Protein AF-A0A9W7F5B6-F1 (afdb_monomer)

Solvent-accessible surface area (backbone atoms only — not comparable to full-atom values): 8326 Å² total; per-residue (Å²): 135,83,78,79,78,78,62,81,77,33,69,82,48,22,66,61,49,25,50,48,43,48,72,79,33,42,71,47,43,35,31,37,41,36,54,63,53,64,36,82,82,60,83,48,38,40,50,76,41,49,56,81,59,24,41,31,28,43,37,63,97,46,93,66,70,41,63,31,63,51,97,63,89,57,95,49,73,82,43,49,61,60,50,52,52,52,50,37,55,52,26,58,58,69,49,52,69,59,56,47,62,75,68,56,76,56,56,76,66,51,54,53,50,52,53,50,51,52,52,52,54,53,52,50,52,70,67,50,58,65,63,63,58,61,63,63,69,68,78,78,78,129

pLDDT: mean 73.92, std 21.03, range [37.44, 95.62]

Radius of gyration: 26.65 Å; Cα contacts (8 Å, |Δi|>4): 145; chains: 1; bounding box: 59×81×36 Å

Nearest PDB structures (foldseek):
  8gbk-assembly1_G  TM=8.207E-01  e=2.672E-06  Synechocystis sp. PCC 6803 substr. Kazusa
  8gdw-assembly1_BBB  TM=8.367E-01  e=3.999E-06  Synechocystis sp. PCC 6803
  8fm6-assembly1_B  TM=8.829E-01  e=1.025E-05  Synechocystis sp. PCC 6803
  8fm6-assembly1_A  TM=8.512E-01  e=1.025E-05  Synechocystis sp. PCC 6803
  8gf4-assembly2_D  TM=8.519E-01  e=1.172E-05  Synechocystis sp. PCC 6803

Organism: NCBI:txid1606541

Secondary structure (DSSP, 8-state):
--PPPPPTTTHHHHHHHHHHHHHH-HHHHHHHHHHTS--TT-S-EEEEEE-SSEEEEEETT-SS-EEEE-SS--SSHHHHHHHHHHHHHHHHHHTTTHHHHHTTTTHHHHHHHHHHHHHHHHHHHHHHHHHHHHHHTTSS--

Foldseek 3Di:
DDDDDADPQFPVCFVVVQVCCVVVPFVLQQLLCVAQVVDVPFPGKGFPGAGQQATFIDTPPDPHTDGSGFPDGDPHDVCNVVRSVVSSVVSVVVVPDPVCVVVVVPPPVVVVVVVVVVVVVVVCCVVVVPVVVVVVVVPPDD

Mean predicted aligned error: 14.66 Å

InterPro domains:
  IPR019595 Domain of unknown function DUF2470 [PF10615] (14-87)
  IPR037119 Haem oxygenase HugZ-like superfamily [G3DSA:3.20.180.10] (8-91)

Structure (mmCIF, N/CA/C/O backbone):
data_AF-A0A9W7F5B6-F1
#
_entry.id   AF-A0A9W7F5B6-F1
#
loop_
_atom_site.group_PDB
_atom_site.id
_atom_site.type_symbol
_atom_site.label_atom_id
_atom_site.label_alt_id
_atom_site.label_comp_id
_atom_site.label_asym_id
_atom_site.label_entity_id
_atom_site.label_seq_id
_atom_site.pdbx_PDB_ins_code
_atom_site.Cartn_x
_atom_site.Cartn_y
_atom_site.Cartn_z
_atom_site.occupancy
_atom_site.B_iso_or_equiv
_atom_site.auth_seq_id
_atom_site.auth_comp_id
_atom_site.auth_asym_id
_atom_site.auth_atom_id
_atom_site.pdbx_PDB_model_num
ATOM 1 N N . MET A 1 1 ? 11.343 16.853 19.074 1.00 37.47 1 MET A N 1
ATOM 2 C CA . MET A 1 1 ? 11.199 15.681 18.188 1.00 37.47 1 MET A CA 1
ATOM 3 C C . MET A 1 1 ? 11.515 16.162 16.784 1.00 37.47 1 MET A C 1
ATOM 5 O O . MET A 1 1 ? 10.690 16.840 16.192 1.00 37.47 1 MET A O 1
ATOM 9 N N . SER A 1 2 ? 12.755 15.966 16.334 1.00 37.44 2 SER A N 1
ATOM 10 C CA . SER A 1 2 ? 13.210 16.434 15.021 1.00 37.44 2 SER A CA 1
ATOM 11 C C . SER A 1 2 ? 12.869 15.379 13.980 1.00 37.44 2 SER A C 1
ATOM 13 O O . SER A 1 2 ? 13.429 14.286 14.018 1.00 37.44 2 SER A O 1
ATOM 15 N N . SER A 1 3 ? 11.937 15.693 13.084 1.00 47.19 3 SER A N 1
ATOM 16 C CA . SER A 1 3 ? 11.701 14.905 11.875 1.00 47.19 3 SER A CA 1
ATOM 17 C C . SER A 1 3 ? 13.002 14.839 11.060 1.00 47.19 3 SER A C 1
ATOM 19 O O . SER A 1 3 ? 13.676 15.869 10.941 1.00 47.19 3 SER A O 1
ATOM 21 N N . PRO A 1 4 ? 13.398 13.669 10.528 1.00 51.50 4 PRO A N 1
ATOM 22 C CA . PRO A 1 4 ? 14.588 13.573 9.692 1.00 51.50 4 PRO A CA 1
ATOM 23 C C . PRO A 1 4 ? 14.420 14.443 8.431 1.00 51.50 4 PRO A C 1
ATOM 25 O O . PRO A 1 4 ? 13.304 14.560 7.917 1.00 51.50 4 PRO A O 1
ATOM 28 N N . PRO A 1 5 ? 15.495 15.093 7.944 1.00 48.53 5 PRO A N 1
ATOM 29 C CA . PRO A 1 5 ? 15.430 15.898 6.730 1.00 48.53 5 PRO A CA 1
ATOM 30 C C . PRO A 1 5 ? 15.051 15.008 5.536 1.00 48.53 5 PRO A C 1
ATOM 32 O O . PRO A 1 5 ? 15.549 13.884 5.444 1.00 48.53 5 PRO A O 1
ATOM 35 N N . PRO A 1 6 ? 14.194 15.482 4.611 1.00 50.16 6 PRO A N 1
ATOM 36 C CA . PRO A 1 6 ? 13.838 14.712 3.430 1.00 50.16 6 PRO A CA 1
ATOM 37 C C . PRO A 1 6 ? 15.100 14.480 2.600 1.00 50.16 6 PRO A C 1
ATOM 39 O O . PRO A 1 6 ? 15.766 15.435 2.188 1.00 50.16 6 PRO A O 1
ATOM 42 N N . SER A 1 7 ? 15.443 13.218 2.356 1.00 52.41 7 SER A N 1
ATOM 43 C CA . SER A 1 7 ? 16.509 12.895 1.423 1.00 52.41 7 SER A CA 1
ATOM 44 C C . SER A 1 7 ? 16.122 13.415 0.033 1.00 52.41 7 SER A C 1
ATOM 46 O O . SER A 1 7 ? 15.014 13.219 -0.476 1.00 52.41 7 SER A O 1
ATOM 48 N N . SER A 1 8 ? 17.018 14.206 -0.552 1.00 55.56 8 SER A N 1
ATOM 49 C CA . SER A 1 8 ? 16.728 15.152 -1.638 1.00 55.56 8 SER A CA 1
ATOM 50 C C . SER A 1 8 ? 16.263 14.515 -2.954 1.00 55.56 8 SER A C 1
ATOM 52 O O . SER A 1 8 ? 15.775 15.223 -3.834 1.00 55.56 8 SER A O 1
ATOM 54 N N . SER A 1 9 ? 16.376 13.194 -3.104 1.00 60.38 9 SER A N 1
ATOM 55 C CA . SER A 1 9 ? 15.943 12.470 -4.300 1.00 60.38 9 SER A CA 1
ATOM 56 C C . SER A 1 9 ? 14.435 12.183 -4.311 1.00 60.38 9 SER A C 1
ATOM 58 O O . SER A 1 9 ? 13.815 12.246 -5.376 1.00 60.38 9 SER A O 1
ATOM 60 N N . PHE A 1 10 ? 13.819 11.935 -3.150 1.00 69.19 10 PHE A N 1
ATOM 61 C CA . PHE A 1 10 ? 12.410 11.536 -3.052 1.00 69.19 10 PHE A CA 1
ATOM 62 C C . PHE A 1 10 ? 11.445 12.712 -3.159 1.00 69.19 10 PHE A C 1
ATOM 64 O O . PHE A 1 10 ? 10.405 12.576 -3.800 1.00 69.19 10 PHE A O 1
ATOM 71 N N . SER A 1 11 ? 11.797 13.881 -2.621 1.00 70.00 11 SER A N 1
ATOM 72 C CA . SER A 1 11 ? 10.888 15.037 -2.533 1.00 70.00 11 SER A CA 1
ATOM 73 C C . SER A 1 11 ? 10.295 15.461 -3.885 1.00 70.00 11 SER A C 1
ATOM 75 O O . SER A 1 11 ? 9.106 15.759 -3.977 1.00 70.00 11 SER A O 1
ATOM 77 N N . SER A 1 12 ? 11.092 15.417 -4.957 1.00 78.06 12 SER A N 1
ATOM 78 C CA . SER A 1 12 ? 10.663 15.807 -6.310 1.00 78.06 12 SER A CA 1
ATOM 79 C C . SER A 1 12 ? 9.647 14.848 -6.944 1.00 78.06 12 SER A C 1
ATOM 81 O O . SER A 1 12 ? 8.824 15.259 -7.761 1.00 78.06 12 SER A O 1
ATOM 83 N N . SER A 1 13 ? 9.700 13.564 -6.580 1.00 85.44 13 SER A N 1
ATOM 84 C CA . SER A 1 13 ? 8.873 12.503 -7.169 1.00 85.44 13 SER A CA 1
ATOM 85 C C . SER A 1 13 ? 7.779 12.002 -6.226 1.00 85.44 13 SER A C 1
ATOM 87 O O . SER A 1 13 ? 6.808 11.409 -6.699 1.00 85.44 13 SER A O 1
ATOM 89 N N . SER A 1 14 ? 7.901 12.275 -4.922 1.00 86.81 14 SER A N 1
ATOM 90 C CA . SER A 1 14 ? 6.987 11.831 -3.866 1.00 86.81 14 SER A CA 1
ATOM 91 C C . SER A 1 14 ? 5.550 12.240 -4.179 1.00 86.81 14 SER A C 1
ATOM 93 O O . SER A 1 14 ? 4.690 11.376 -4.307 1.00 86.81 14 SER A O 1
ATOM 95 N N . ALA A 1 15 ? 5.298 13.520 -4.478 1.00 88.81 15 ALA A N 1
ATOM 96 C CA . ALA A 1 15 ? 3.948 14.006 -4.777 1.00 88.81 15 ALA A CA 1
ATOM 97 C C . ALA A 1 15 ? 3.271 13.248 -5.938 1.00 88.81 15 ALA A C 1
ATOM 99 O O . ALA A 1 15 ? 2.086 12.918 -5.870 1.00 88.81 15 ALA A O 1
ATOM 100 N N . ARG A 1 16 ? 4.028 12.924 -6.996 1.00 90.94 16 ARG A N 1
ATOM 101 C CA . ARG A 1 16 ? 3.518 12.152 -8.139 1.00 90.94 16 ARG A CA 1
ATOM 102 C C . ARG A 1 16 ? 3.251 10.696 -7.759 1.00 90.94 16 ARG A C 1
ATOM 104 O O . ARG A 1 16 ? 2.246 10.141 -8.197 1.00 90.94 16 ARG A O 1
ATOM 111 N N . ILE A 1 17 ? 4.135 10.089 -6.969 1.00 91.62 17 ILE A N 1
ATOM 112 C CA . ILE A 1 17 ? 3.987 8.707 -6.500 1.00 91.62 17 ILE A CA 1
ATOM 113 C C . ILE A 1 17 ? 2.784 8.592 -5.562 1.00 91.62 17 ILE A C 1
ATOM 115 O O . ILE A 1 17 ? 1.937 7.735 -5.795 1.00 91.62 17 ILE A O 1
ATOM 119 N N . CYS A 1 18 ? 2.664 9.469 -4.563 1.00 93.31 18 CYS A N 1
ATOM 120 C CA . CYS A 1 18 ? 1.534 9.499 -3.635 1.00 93.31 18 CYS A CA 1
ATOM 121 C C . CYS A 1 18 ? 0.211 9.628 -4.390 1.00 93.31 18 CYS A C 1
ATOM 123 O O . CYS A 1 18 ? -0.705 8.840 -4.167 1.00 93.31 18 CYS A O 1
ATOM 125 N N . LYS A 1 19 ? 0.129 10.569 -5.340 1.00 92.94 19 LYS A N 1
ATOM 126 C CA . LYS A 1 19 ? -1.066 10.752 -6.169 1.00 92.94 19 LYS A CA 1
ATOM 127 C C . LYS A 1 19 ? -1.427 9.476 -6.936 1.00 92.94 19 LYS A C 1
ATOM 129 O O . LYS A 1 19 ? -2.553 9.009 -6.828 1.00 92.94 19 LYS A O 1
ATOM 134 N N . HIS A 1 20 ? -0.465 8.883 -7.644 1.00 92.19 20 HIS A N 1
ATOM 135 C CA . HIS A 1 20 ? -0.681 7.649 -8.402 1.00 92.19 20 HIS A CA 1
ATOM 136 C C . HIS A 1 20 ? -1.122 6.481 -7.507 1.00 92.19 20 HIS A C 1
ATOM 138 O O . HIS A 1 20 ? -2.075 5.780 -7.831 1.00 92.19 20 HIS A O 1
ATOM 144 N N . MET A 1 21 ? -0.478 6.300 -6.351 1.00 93.38 21 MET A N 1
ATOM 145 C CA . MET A 1 21 ? -0.842 5.253 -5.392 1.00 93.38 21 MET A CA 1
ATOM 146 C C . MET A 1 21 ? -2.264 5.431 -4.854 1.00 93.38 21 MET A C 1
ATOM 148 O O . MET A 1 21 ? -2.997 4.451 -4.736 1.00 93.38 21 MET A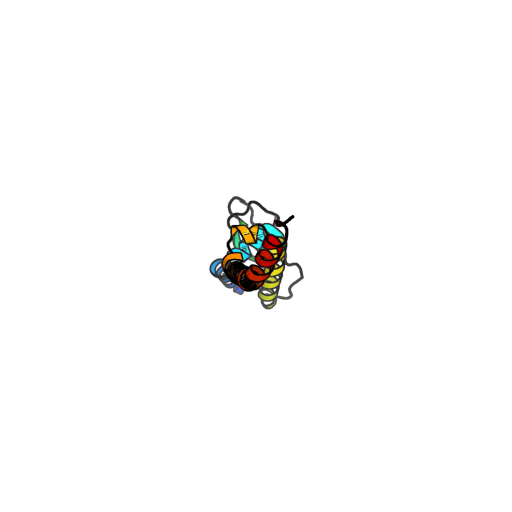 O 1
ATOM 152 N N . ASN A 1 22 ? -2.662 6.667 -4.552 1.00 94.00 22 ASN A N 1
ATOM 153 C CA . ASN A 1 22 ? -3.987 6.967 -4.016 1.00 94.00 22 ASN A CA 1
ATOM 154 C C . ASN A 1 22 ? -5.097 6.847 -5.072 1.00 94.00 22 ASN A C 1
ATOM 156 O O . ASN A 1 22 ? -6.197 6.415 -4.736 1.00 94.00 22 ASN A O 1
ATOM 160 N N . GLU A 1 23 ? -4.824 7.212 -6.328 1.00 92.56 23 GLU A N 1
ATOM 161 C CA . GLU A 1 23 ? -5.808 7.174 -7.420 1.00 92.56 23 GLU A CA 1
ATOM 162 C C . GLU A 1 23 ? -5.978 5.763 -8.000 1.00 92.56 23 GLU A C 1
ATOM 164 O O . GLU A 1 23 ? -7.103 5.276 -8.123 1.00 92.56 23 GLU A O 1
ATOM 169 N N . ASP A 1 24 ? -4.874 5.076 -8.304 1.00 92.31 24 ASP A N 1
ATOM 170 C CA . ASP A 1 24 ? -4.909 3.807 -9.041 1.00 92.31 24 ASP A CA 1
ATOM 171 C C . ASP A 1 24 ? -4.878 2.579 -8.121 1.00 92.31 24 ASP A C 1
ATOM 173 O O . ASP A 1 24 ? -5.300 1.482 -8.507 1.00 92.31 24 ASP A O 1
ATOM 177 N N . HIS A 1 25 ? -4.383 2.736 -6.888 1.00 93.19 25 HIS A N 1
ATOM 178 C CA . HIS A 1 25 ? -4.132 1.625 -5.968 1.00 93.19 25 HIS A CA 1
ATOM 179 C C . HIS A 1 25 ? -4.668 1.815 -4.532 1.00 93.19 25 HIS A C 1
ATOM 181 O O . HIS A 1 25 ? -4.029 1.329 -3.591 1.00 93.19 25 HIS A O 1
ATOM 187 N N . PRO A 1 26 ? -5.865 2.397 -4.303 1.00 91.56 26 PRO A N 1
ATOM 188 C CA . PRO A 1 26 ? -6.377 2.642 -2.949 1.00 91.56 26 PRO A CA 1
ATOM 189 C C . PRO A 1 26 ? -6.535 1.357 -2.118 1.00 91.56 26 PRO A C 1
ATOM 191 O O . PRO A 1 26 ? -6.300 1.353 -0.910 1.00 91.56 26 PRO A O 1
ATOM 194 N N . SER A 1 27 ? -6.856 0.225 -2.755 1.00 88.44 27 SER A N 1
ATOM 195 C CA . SER A 1 27 ? -6.935 -1.077 -2.078 1.00 88.44 27 SER A CA 1
ATOM 196 C C . SER A 1 27 ? -5.583 -1.576 -1.566 1.00 88.44 27 SER A C 1
ATOM 198 O O . SER A 1 27 ? -5.531 -2.256 -0.544 1.00 88.44 27 SER A O 1
ATOM 200 N N . SER A 1 28 ? -4.496 -1.255 -2.271 1.00 92.25 28 SER A N 1
ATOM 201 C CA . SER A 1 28 ? -3.133 -1.604 -1.856 1.00 92.25 28 SER A CA 1
ATOM 202 C C . SER A 1 28 ? -2.685 -0.722 -0.696 1.00 92.25 28 SER A C 1
ATOM 204 O O . SER A 1 28 ? -2.095 -1.203 0.262 1.00 92.25 28 SER A O 1
ATOM 206 N N . VAL A 1 29 ? -3.029 0.565 -0.738 1.00 94.38 29 VAL A N 1
ATOM 207 C CA . VAL A 1 29 ? -2.746 1.490 0.366 1.00 94.38 29 VAL A CA 1
ATOM 208 C C . VAL A 1 29 ? -3.459 1.038 1.644 1.00 94.38 29 VAL A C 1
ATOM 210 O O . VAL A 1 29 ? -2.851 0.982 2.714 1.00 94.38 29 VAL A O 1
ATOM 213 N N . LEU A 1 30 ? -4.722 0.616 1.532 1.00 92.81 30 LEU A N 1
ATOM 214 C CA . LEU A 1 30 ? -5.453 0.030 2.653 1.00 92.81 30 LEU A CA 1
ATOM 215 C C . LEU A 1 30 ? -4.799 -1.265 3.155 1.00 92.81 30 LEU A C 1
ATOM 217 O O . LEU A 1 30 ? -4.655 -1.447 4.365 1.00 92.81 30 LEU A O 1
ATOM 221 N N . SER A 1 31 ? -4.357 -2.157 2.261 1.00 92.06 31 SER A N 1
ATOM 222 C CA . SER A 1 31 ? -3.682 -3.386 2.691 1.00 92.06 31 SER A CA 1
ATOM 223 C C . SER A 1 31 ? -2.372 -3.103 3.424 1.00 92.06 31 SER A C 1
ATOM 225 O O . SER A 1 31 ? -2.035 -3.833 4.359 1.00 92.06 31 SER A O 1
ATOM 227 N N . PHE A 1 32 ? -1.672 -2.017 3.085 1.00 94.44 32 PHE A N 1
ATOM 228 C CA . PHE A 1 32 ? -0.480 -1.590 3.817 1.00 94.44 32 PHE A CA 1
ATOM 229 C C . PHE A 1 32 ? -0.806 -1.159 5.246 1.00 94.44 32 PHE A C 1
ATOM 231 O O . PHE A 1 32 ? -0.135 -1.604 6.179 1.00 94.44 32 PHE A O 1
ATOM 238 N N . ALA A 1 33 ? -1.867 -0.373 5.434 1.00 93.44 33 ALA A N 1
ATOM 239 C CA . ALA A 1 33 ? -2.336 0.025 6.759 1.00 93.44 33 ALA A CA 1
ATOM 240 C C . ALA A 1 33 ? -2.725 -1.189 7.625 1.00 93.44 33 ALA A C 1
ATOM 242 O O . ALA A 1 33 ? -2.330 -1.289 8.791 1.00 93.44 33 ALA A O 1
ATOM 243 N N . LEU A 1 34 ? -3.444 -2.152 7.041 1.00 91.12 34 LEU A N 1
ATOM 244 C CA . LEU A 1 34 ? -3.879 -3.362 7.742 1.00 91.12 34 LEU A CA 1
ATOM 245 C C . LEU A 1 34 ? -2.692 -4.274 8.113 1.00 91.12 34 LEU A C 1
ATOM 247 O O . LEU A 1 34 ? -2.632 -4.790 9.229 1.00 91.12 34 LEU A O 1
ATOM 251 N N . HIS A 1 35 ? -1.749 -4.481 7.187 1.00 92.75 35 HIS A N 1
ATOM 252 C CA . HIS A 1 35 ? -0.657 -5.445 7.349 1.00 92.75 35 HIS A CA 1
ATOM 253 C C . HIS A 1 35 ? 0.597 -4.853 8.004 1.00 92.75 35 HIS A C 1
ATOM 255 O O . HIS A 1 35 ? 1.041 -5.343 9.046 1.00 92.75 35 HIS A O 1
ATOM 261 N N . TYR A 1 36 ? 1.169 -3.810 7.399 1.00 92.88 36 TYR A N 1
ATOM 262 C CA . TYR A 1 36 ? 2.448 -3.230 7.818 1.00 92.88 36 TYR A CA 1
ATOM 263 C C . TYR A 1 36 ? 2.285 -2.287 9.002 1.00 92.88 36 TYR A C 1
ATOM 265 O O . TYR A 1 36 ? 3.101 -2.324 9.919 1.00 92.88 36 TYR A O 1
ATOM 273 N N . CYS A 1 37 ? 1.209 -1.498 9.038 1.00 90.94 37 CYS A N 1
ATOM 274 C CA . CYS A 1 37 ? 0.925 -0.640 10.190 1.00 90.94 37 CYS A CA 1
ATOM 275 C C . CYS A 1 37 ? 0.162 -1.368 11.311 1.00 90.94 37 CYS A C 1
ATOM 277 O O . CYS A 1 37 ? -0.055 -0.776 12.364 1.00 90.94 37 CYS A O 1
ATOM 279 N N . LYS A 1 38 ? -0.205 -2.648 11.117 1.00 91.44 38 LYS A N 1
ATOM 280 C CA . LYS A 1 38 ? -0.881 -3.511 12.107 1.00 91.44 38 LYS A CA 1
ATOM 281 C C . LYS A 1 38 ? -2.183 -2.908 12.658 1.00 91.44 38 LYS A C 1
ATOM 283 O O . LYS A 1 38 ? -2.523 -3.137 13.817 1.00 91.44 38 LYS A O 1
ATOM 288 N N . ILE A 1 39 ? -2.924 -2.158 11.838 1.00 89.00 39 ILE A N 1
ATOM 289 C CA . ILE A 1 39 ? -4.200 -1.538 12.226 1.00 89.00 39 ILE A CA 1
ATOM 290 C C . ILE A 1 39 ? -5.334 -2.307 11.548 1.00 89.00 39 ILE A C 1
ATOM 292 O O . ILE A 1 39 ? -5.743 -1.938 10.452 1.00 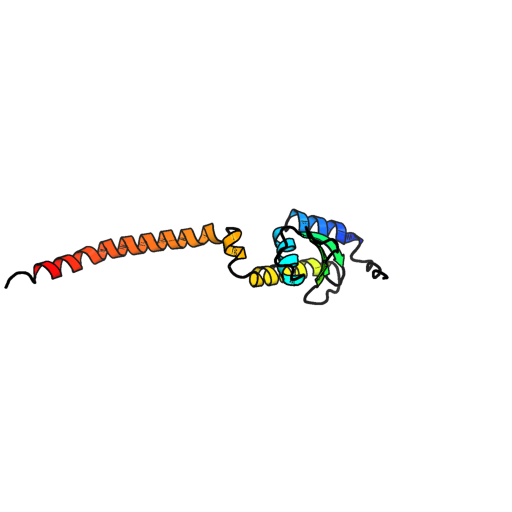89.00 39 ILE A O 1
ATOM 296 N N . PRO A 1 40 ? -5.868 -3.381 12.157 1.00 84.44 40 PRO A N 1
ATOM 297 C CA . PRO A 1 40 ? -6.890 -4.224 11.529 1.00 84.44 40 PRO A CA 1
ATOM 298 C C . PRO A 1 40 ? -8.249 -3.526 11.368 1.00 84.44 40 PRO A C 1
ATOM 300 O O . PRO A 1 40 ? -9.115 -4.024 10.654 1.00 84.44 40 PRO A O 1
ATOM 303 N N . THR A 1 41 ? -8.453 -2.394 12.044 1.00 84.50 41 THR A N 1
ATOM 304 C CA . THR A 1 41 ? -9.685 -1.597 12.004 1.00 84.50 41 THR A CA 1
ATOM 305 C C . THR A 1 41 ? -9.680 -0.532 10.910 1.00 84.50 41 THR A C 1
ATOM 307 O O . THR A 1 41 ? -10.671 0.179 10.778 1.00 84.50 41 THR A O 1
ATOM 310 N N . ALA A 1 42 ? -8.595 -0.402 10.136 1.00 87.75 42 ALA A N 1
ATOM 311 C CA . ALA A 1 42 ? -8.500 0.608 9.089 1.00 87.75 42 ALA A CA 1
ATOM 312 C C . ALA A 1 42 ? -9.574 0.381 8.011 1.00 87.75 42 ALA A C 1
ATOM 314 O O . ALA A 1 42 ? -9.715 -0.719 7.471 1.00 87.75 42 ALA A O 1
ATOM 315 N N . THR A 1 43 ? -10.323 1.436 7.696 1.00 87.88 43 THR A N 1
ATOM 316 C CA . THR A 1 43 ? -11.347 1.463 6.637 1.00 87.88 43 THR A CA 1
ATOM 317 C C . THR A 1 43 ? -10.851 2.177 5.390 1.00 87.88 43 THR A C 1
ATOM 319 O O . THR A 1 43 ? -11.104 1.712 4.281 1.00 87.88 43 THR A O 1
ATOM 322 N N . HIS A 1 44 ? -10.100 3.261 5.579 1.00 89.25 44 HIS A N 1
ATOM 323 C CA . HIS A 1 44 ? -9.475 4.045 4.523 1.00 89.25 44 HIS A CA 1
ATOM 324 C C . HIS A 1 44 ? -8.056 4.443 4.924 1.00 89.25 44 HIS A C 1
ATOM 326 O O . HIS A 1 44 ? -7.777 4.727 6.091 1.00 89.25 44 HIS A O 1
ATOM 332 N N . ALA A 1 45 ? -7.165 4.476 3.936 1.00 93.69 45 ALA A N 1
ATOM 333 C CA . ALA A 1 45 ? -5.797 4.939 4.092 1.00 93.69 45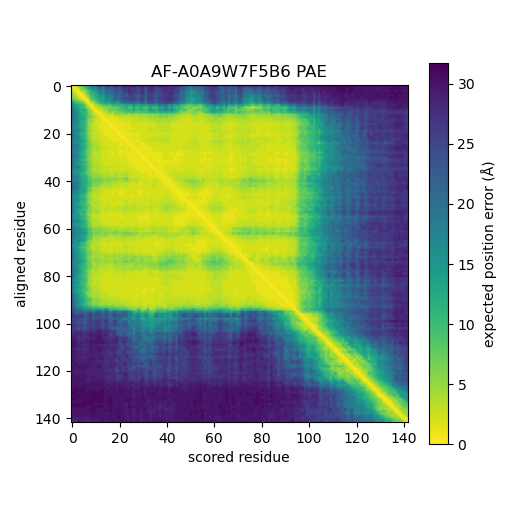 ALA A CA 1
ATOM 334 C C . ALA A 1 45 ? -5.355 5.689 2.832 1.00 93.69 45 ALA A C 1
ATOM 336 O O . ALA A 1 45 ? -5.736 5.316 1.720 1.00 93.69 45 ALA A O 1
ATOM 337 N N . THR A 1 46 ? -4.543 6.725 3.007 1.00 95.19 46 THR A N 1
ATOM 338 C CA . THR A 1 46 ? -3.954 7.523 1.929 1.00 95.19 46 THR A CA 1
ATOM 339 C C . THR A 1 46 ? -2.454 7.649 2.145 1.00 95.19 46 THR A C 1
ATOM 341 O O . THR A 1 46 ? -1.982 7.855 3.261 1.00 95.19 46 THR A O 1
ATOM 344 N N . VAL A 1 47 ? -1.677 7.520 1.076 1.00 95.38 47 VAL A N 1
ATOM 345 C CA . VAL A 1 47 ? -0.243 7.812 1.097 1.00 95.38 47 VAL A CA 1
ATOM 346 C C . VAL A 1 47 ? -0.078 9.326 1.065 1.00 95.38 47 VAL A C 1
ATOM 348 O O . VAL A 1 47 ? -0.543 9.975 0.125 1.00 95.38 47 VAL A O 1
ATOM 351 N N . ILE A 1 48 ? 0.572 9.886 2.081 1.00 94.44 48 ILE A N 1
ATOM 352 C CA . ILE A 1 48 ? 0.851 11.325 2.165 1.00 94.44 48 ILE A CA 1
ATOM 353 C C . ILE A 1 48 ? 2.286 11.654 1.759 1.00 94.44 48 ILE A C 1
ATOM 355 O O . ILE A 1 48 ? 2.522 12.720 1.197 1.00 94.44 48 ILE A O 1
ATOM 359 N N . ASP A 1 49 ? 3.225 10.735 1.988 1.00 92.62 49 ASP A N 1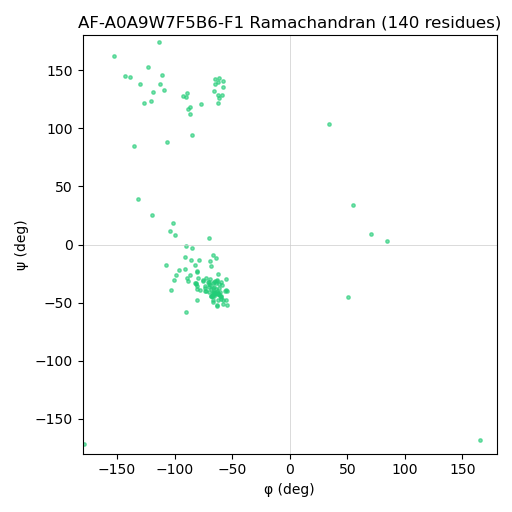
ATOM 360 C CA . ASP A 1 49 ? 4.627 10.914 1.621 1.00 92.62 49 ASP A CA 1
ATOM 361 C C . ASP A 1 49 ? 5.325 9.569 1.368 1.00 92.62 49 ASP A C 1
ATOM 363 O O . ASP A 1 49 ? 4.850 8.506 1.786 1.00 92.62 49 ASP A O 1
ATOM 367 N N . VAL A 1 50 ? 6.466 9.622 0.688 1.00 91.88 50 VAL A N 1
ATOM 368 C CA . VAL A 1 50 ? 7.346 8.482 0.422 1.00 91.88 50 VAL A CA 1
ATOM 369 C C . VAL A 1 50 ? 8.750 8.835 0.882 1.00 91.88 50 VAL A C 1
ATOM 371 O O . VAL A 1 50 ? 9.347 9.792 0.388 1.00 91.88 50 VAL A O 1
ATOM 374 N N . THR A 1 51 ? 9.290 8.031 1.788 1.00 90.06 51 THR A N 1
ATOM 375 C CA . THR A 1 51 ? 10.656 8.170 2.298 1.00 90.06 51 THR A CA 1
ATOM 376 C C . THR A 1 51 ? 11.507 6.977 1.866 1.00 90.06 51 THR A C 1
ATOM 378 O O . THR A 1 51 ? 11.004 6.009 1.298 1.00 90.06 51 THR A O 1
ATOM 381 N N . GLU A 1 52 ? 12.807 7.020 2.155 1.00 89.25 52 GLU A N 1
ATOM 382 C CA . GLU A 1 52 ? 13.703 5.866 1.976 1.00 89.25 52 GLU A CA 1
ATOM 383 C C . GLU A 1 52 ? 13.310 4.668 2.845 1.00 89.25 52 GLU A C 1
ATOM 385 O O . GLU A 1 52 ? 13.611 3.526 2.509 1.00 89.25 52 GLU A O 1
ATOM 390 N N . GLU A 1 53 ? 12.621 4.921 3.957 1.00 89.88 53 GLU A N 1
ATOM 391 C CA . GLU A 1 53 ? 12.213 3.877 4.887 1.00 89.88 53 GLU A CA 1
ATOM 392 C C . GLU A 1 53 ? 10.882 3.227 4.505 1.00 89.88 53 GLU A C 1
ATOM 394 O O . GLU A 1 53 ? 10.638 2.087 4.900 1.00 89.88 53 GLU A O 1
ATOM 399 N N . GLY A 1 54 ? 9.997 3.926 3.787 1.00 92.38 54 GLY A N 1
ATOM 400 C CA . GLY A 1 54 ? 8.663 3.410 3.503 1.00 92.38 54 GLY A CA 1
ATOM 401 C C . GLY A 1 54 ? 7.650 4.431 2.998 1.00 92.38 54 GLY A C 1
ATOM 402 O O . GLY A 1 54 ? 7.959 5.577 2.669 1.00 92.38 54 GLY A O 1
ATOM 403 N N . PHE A 1 55 ? 6.391 3.996 2.982 1.00 94.38 55 PHE A N 1
ATOM 404 C CA . PHE A 1 55 ? 5.245 4.858 2.706 1.00 94.38 55 PHE A CA 1
ATOM 405 C C . PHE A 1 55 ? 4.699 5.457 3.996 1.00 94.38 55 PHE A C 1
ATOM 407 O O . PHE A 1 55 ? 4.353 4.727 4.925 1.00 94.38 55 PHE A O 1
ATOM 414 N N . VAL A 1 56 ? 4.561 6.778 4.044 1.00 95.25 56 VAL A N 1
ATOM 415 C CA . VAL A 1 56 ? 3.868 7.458 5.138 1.00 95.25 56 VAL A CA 1
ATOM 416 C C . VAL A 1 56 ? 2.382 7.494 4.806 1.00 95.25 56 VAL A C 1
ATOM 418 O O . VAL A 1 56 ? 1.971 8.065 3.795 1.00 95.25 56 VAL A O 1
ATOM 421 N N . LEU A 1 57 ? 1.578 6.863 5.653 1.00 95.50 57 LEU A N 1
ATOM 422 C CA . LEU A 1 57 ? 0.142 6.702 5.485 1.00 95.50 57 LEU A CA 1
ATOM 423 C C . LEU A 1 57 ? -0.617 7.570 6.487 1.00 95.50 57 LEU A C 1
ATOM 425 O O . LEU A 1 57 ? -0.338 7.532 7.684 1.00 95.50 57 LEU A O 1
ATOM 429 N N . SER A 1 58 ? -1.624 8.293 6.012 1.00 95.62 58 SER A N 1
ATOM 430 C CA . SER A 1 58 ? -2.702 8.817 6.847 1.00 95.62 58 SER A CA 1
ATOM 431 C C . SER A 1 58 ? -3.846 7.805 6.841 1.00 95.62 58 SER A C 1
ATOM 433 O O . SER A 1 58 ? -4.257 7.333 5.781 1.00 95.62 58 SER A O 1
ATOM 435 N N . ILE A 1 59 ? -4.320 7.415 8.022 1.00 94.50 59 ILE A N 1
ATOM 436 C CA . ILE A 1 59 ? -5.338 6.374 8.190 1.00 94.50 59 ILE A CA 1
ATOM 437 C C . ILE A 1 59 ? -6.546 7.009 8.868 1.00 94.50 59 ILE A C 1
ATOM 439 O O . ILE A 1 59 ? -6.408 7.696 9.878 1.00 94.50 59 ILE A O 1
ATOM 443 N N . GLU A 1 60 ? -7.735 6.777 8.318 1.00 90.38 60 GLU A N 1
ATOM 444 C CA . GLU A 1 60 ? -8.975 7.305 8.884 1.00 90.38 60 GLU A CA 1
ATOM 445 C C . GLU A 1 60 ? -9.168 6.803 10.326 1.00 90.38 60 GLU A C 1
ATOM 447 O O . GLU A 1 60 ? -9.081 5.606 10.600 1.00 90.38 60 GLU A O 1
ATOM 452 N N . GLY A 1 61 ? -9.413 7.730 11.256 1.00 87.75 61 GLY A N 1
ATOM 453 C CA . GLY A 1 61 ? -9.552 7.425 12.683 1.00 87.75 61 GLY A CA 1
ATOM 454 C C . GLY A 1 61 ? -8.235 7.346 13.461 1.00 87.75 61 GLY A C 1
ATOM 455 O O . GLY A 1 61 ? -8.270 7.069 14.658 1.00 87.75 61 GLY A O 1
ATOM 456 N N . ILE A 1 62 ? -7.087 7.609 12.825 1.00 91.38 62 ILE A N 1
ATOM 457 C CA . ILE A 1 62 ? -5.792 7.754 13.500 1.00 91.38 62 ILE A CA 1
ATOM 458 C C . ILE A 1 62 ? -5.223 9.144 13.219 1.00 91.38 62 ILE A C 1
ATOM 460 O O . ILE A 1 62 ? -5.021 9.521 12.070 1.00 91.38 62 ILE A O 1
ATOM 464 N N . GLU A 1 63 ? -4.941 9.897 14.283 1.00 87.88 63 GLU A N 1
ATOM 465 C CA . GLU A 1 63 ? -4.414 11.264 14.174 1.00 87.88 63 GLU A CA 1
ATOM 466 C C . GLU A 1 63 ? -2.965 11.300 13.668 1.00 87.88 63 GLU A C 1
ATOM 468 O O . GLU A 1 63 ? -2.586 12.179 12.897 1.00 87.88 63 GLU A O 1
ATOM 473 N N . GLU A 1 64 ? -2.149 10.328 14.075 1.00 91.44 64 GLU A N 1
ATOM 474 C CA . GLU A 1 64 ? -0.743 10.260 13.688 1.00 91.44 64 GLU A CA 1
ATOM 475 C C . GLU A 1 64 ? -0.534 9.472 12.388 1.00 91.44 64 GLU A C 1
ATOM 477 O O . GLU A 1 64 ? -0.954 8.310 12.303 1.00 91.44 64 GLU A O 1
ATOM 482 N N . PRO A 1 65 ? 0.212 10.022 11.412 1.00 93.56 65 PRO A N 1
ATOM 483 C CA . PRO A 1 65 ? 0.640 9.261 10.251 1.00 93.56 65 PRO A CA 1
ATOM 484 C C . PRO A 1 65 ? 1.454 8.032 10.659 1.00 93.56 65 PRO A C 1
ATOM 486 O O . PRO A 1 65 ? 2.285 8.083 11.571 1.00 93.56 65 PRO A O 1
ATOM 489 N N . LYS A 1 66 ? 1.241 6.917 9.964 1.00 94.75 66 LYS A N 1
ATOM 490 C CA . LYS A 1 66 ? 1.962 5.666 10.206 1.00 94.75 66 LYS A CA 1
ATOM 491 C C . LYS A 1 66 ? 2.856 5.328 9.031 1.00 94.75 66 LYS A C 1
ATOM 493 O O . LYS A 1 66 ? 2.468 5.457 7.877 1.00 94.75 66 LYS A O 1
ATOM 498 N N . LEU A 1 67 ? 4.063 4.875 9.344 1.00 95.44 67 LEU A N 1
ATOM 499 C CA . LEU A 1 67 ? 5.034 4.449 8.350 1.00 95.44 67 LEU A CA 1
ATOM 500 C C . LEU A 1 67 ? 4.829 2.963 8.039 1.00 95.44 67 LEU A C 1
ATOM 502 O O . LEU A 1 67 ? 5.005 2.103 8.903 1.00 95.44 67 LEU A O 1
ATOM 506 N N . ALA A 1 68 ? 4.478 2.658 6.797 1.00 95.06 68 ALA A N 1
ATOM 507 C CA . ALA A 1 68 ? 4.536 1.313 6.248 1.00 95.06 68 ALA A CA 1
ATOM 508 C C . ALA A 1 68 ? 5.957 1.067 5.727 1.00 95.06 68 ALA A C 1
ATOM 510 O O . ALA A 1 68 ? 6.299 1.459 4.610 1.00 95.06 68 ALA A O 1
ATOM 511 N N . LYS A 1 69 ? 6.788 0.462 6.582 1.00 95.31 69 LYS A N 1
ATOM 512 C CA . LYS A 1 69 ? 8.214 0.244 6.326 1.00 95.31 69 LYS A CA 1
ATOM 513 C C . LYS A 1 69 ? 8.444 -0.708 5.150 1.00 95.31 69 LYS A C 1
ATOM 515 O O . LYS A 1 69 ? 7.782 -1.742 5.053 1.00 95.31 69 LYS A O 1
ATOM 520 N N . PHE A 1 70 ? 9.417 -0.381 4.305 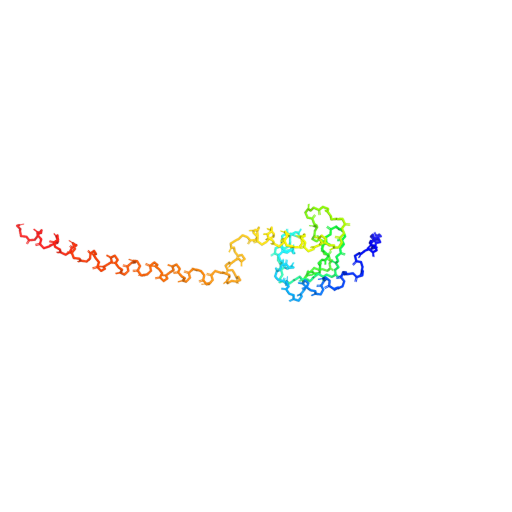1.00 94.06 70 PHE A N 1
ATOM 521 C CA . PHE A 1 70 ? 9.875 -1.257 3.238 1.00 94.06 70 PHE A CA 1
ATOM 522 C C . PHE A 1 70 ? 10.545 -2.523 3.806 1.00 94.06 70 PHE A C 1
ATOM 524 O O . PHE A 1 70 ? 11.381 -2.419 4.708 1.00 94.06 70 PHE A O 1
ATOM 531 N N . PRO A 1 71 ? 10.187 -3.721 3.301 1.00 90.94 71 PRO A N 1
ATOM 532 C CA . PRO A 1 71 ? 10.823 -4.981 3.696 1.00 90.94 71 PRO A CA 1
ATOM 533 C C . PRO A 1 71 ? 12.332 -5.020 3.442 1.00 90.94 71 PRO A C 1
ATOM 535 O O . PRO A 1 71 ? 13.078 -5.611 4.221 1.00 90.94 71 PRO A O 1
ATOM 538 N N . GLU A 1 72 ? 12.780 -4.379 2.363 1.00 91.12 72 GLU A N 1
ATOM 539 C CA . GLU A 1 72 ? 14.187 -4.285 1.983 1.00 91.12 72 GLU A CA 1
ATOM 540 C C . GLU A 1 72 ? 14.593 -2.815 1.856 1.00 91.12 72 GLU A C 1
ATOM 542 O O . GLU A 1 72 ? 13.771 -1.956 1.528 1.00 91.12 72 GLU A O 1
ATOM 547 N N . ASN A 1 73 ? 15.879 -2.537 2.068 1.00 88.50 73 ASN A N 1
ATOM 548 C CA . ASN A 1 73 ? 16.431 -1.212 1.809 1.00 88.50 73 ASN A CA 1
ATOM 549 C C . ASN A 1 73 ? 16.360 -0.899 0.309 1.00 88.50 73 ASN A C 1
ATOM 551 O O . ASN A 1 73 ? 16.589 -1.772 -0.531 1.00 88.50 73 ASN A O 1
ATOM 555 N N . ILE A 1 74 ? 16.069 0.357 -0.014 1.00 89.19 74 ILE A N 1
ATOM 556 C CA . ILE A 1 74 ? 16.036 0.859 -1.387 1.00 89.19 74 ILE A CA 1
ATOM 557 C C . ILE A 1 74 ? 17.187 1.836 -1.616 1.00 89.19 74 ILE A C 1
ATOM 559 O O . ILE A 1 74 ? 17.560 2.577 -0.710 1.00 89.19 74 ILE A O 1
ATOM 563 N N . GLU A 1 75 ? 17.749 1.849 -2.824 1.00 84.94 75 GLU A N 1
ATOM 564 C CA . GLU A 1 75 ? 18.855 2.753 -3.175 1.00 84.94 75 GLU A CA 1
ATOM 565 C C . GLU A 1 75 ? 18.337 4.076 -3.751 1.00 84.94 75 GLU A C 1
ATOM 567 O O . GLU A 1 75 ? 19.020 5.101 -3.722 1.00 84.94 75 GLU A O 1
ATOM 572 N N . GLY A 1 76 ? 17.100 4.085 -4.255 1.00 85.69 76 GLY A N 1
ATOM 573 C CA . GLY A 1 76 ? 16.438 5.318 -4.645 1.00 85.69 76 GLY A CA 1
ATOM 574 C C . GLY A 1 76 ? 15.021 5.142 -5.174 1.00 85.69 76 GLY A C 1
ATOM 575 O O . GLY A 1 76 ? 14.428 4.065 -5.166 1.00 85.69 76 GLY A O 1
ATOM 576 N N . VAL A 1 77 ? 14.480 6.242 -5.701 1.00 87.06 77 VAL A N 1
ATOM 577 C CA . VAL A 1 77 ? 13.080 6.366 -6.147 1.00 87.06 77 VAL A CA 1
ATOM 578 C C . VAL A 1 77 ? 12.667 5.305 -7.180 1.00 87.06 77 VAL A C 1
ATOM 580 O O . VAL A 1 77 ? 11.505 4.908 -7.237 1.00 87.06 77 VAL A O 1
ATOM 583 N N . LYS A 1 78 ? 13.607 4.812 -7.996 1.00 88.44 78 LYS A N 1
ATOM 584 C CA . LYS A 1 78 ? 13.334 3.782 -9.015 1.00 88.44 78 LYS A CA 1
ATOM 585 C C . LYS A 1 78 ? 12.876 2.455 -8.399 1.00 88.44 78 LYS A C 1
ATOM 587 O O . LYS A 1 78 ? 12.063 1.759 -9.007 1.00 88.44 78 LYS A O 1
ATOM 592 N N . ASP A 1 79 ? 13.333 2.148 -7.188 1.00 90.88 79 ASP A N 1
ATOM 593 C CA . ASP A 1 79 ? 13.021 0.898 -6.493 1.00 90.88 79 ASP A CA 1
ATOM 594 C C . ASP A 1 79 ? 11.665 0.938 -5.787 1.00 90.88 79 ASP A C 1
ATOM 596 O O . ASP A 1 79 ? 11.088 -0.115 -5.514 1.00 90.88 79 ASP A O 1
ATOM 600 N N . VAL A 1 80 ? 11.101 2.132 -5.562 1.00 91.56 80 VAL A N 1
ATOM 601 C CA . VAL A 1 80 ? 9.798 2.320 -4.898 1.00 91.56 80 VAL A CA 1
ATOM 602 C C . VAL A 1 80 ? 8.708 1.518 -5.592 1.00 91.56 80 VAL A C 1
ATOM 604 O O . VAL A 1 80 ? 7.878 0.900 -4.933 1.00 91.56 80 VAL A O 1
ATOM 607 N N . ARG A 1 81 ? 8.724 1.467 -6.929 1.00 91.94 81 ARG A N 1
ATOM 608 C CA . ARG A 1 81 ? 7.752 0.681 -7.696 1.00 91.94 81 ARG A CA 1
ATOM 609 C C . ARG A 1 81 ? 7.869 -0.811 -7.385 1.00 91.94 81 ARG A C 1
ATOM 611 O O . ARG A 1 81 ? 6.851 -1.458 -7.156 1.00 91.94 81 ARG A O 1
ATOM 618 N N . ARG A 1 82 ? 9.093 -1.352 -7.391 1.00 93.94 82 ARG A N 1
ATOM 619 C CA . ARG A 1 82 ? 9.350 -2.765 -7.067 1.00 93.94 82 ARG A CA 1
ATOM 620 C C . ARG A 1 82 ? 8.871 -3.066 -5.652 1.00 93.94 82 ARG A C 1
ATOM 622 O O . ARG A 1 82 ? 8.177 -4.057 -5.443 1.00 93.94 82 ARG A O 1
ATOM 629 N N . MET A 1 83 ? 9.190 -2.176 -4.717 1.00 94.12 83 MET A N 1
ATOM 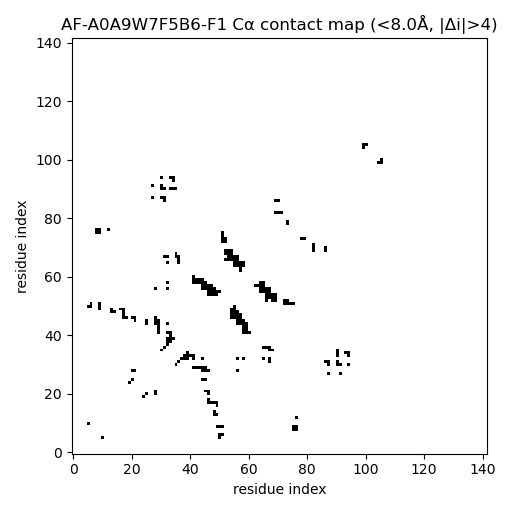630 C CA . MET A 1 83 ? 8.830 -2.344 -3.318 1.00 94.12 83 MET A CA 1
ATOM 631 C C . MET A 1 83 ? 7.320 -2.265 -3.092 1.00 94.12 83 MET A C 1
ATOM 633 O O . MET A 1 83 ? 6.766 -3.103 -2.394 1.00 94.12 83 MET A O 1
ATOM 637 N N . A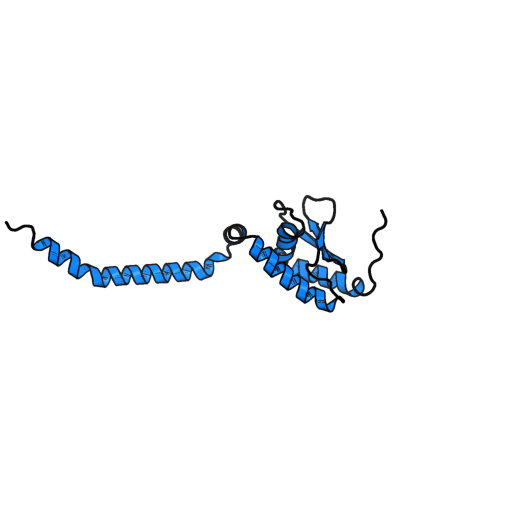LA A 1 84 ? 6.623 -1.340 -3.754 1.00 92.69 84 ALA A N 1
ATOM 638 C CA . ALA A 1 84 ? 5.167 -1.236 -3.688 1.00 92.69 84 ALA A CA 1
ATOM 639 C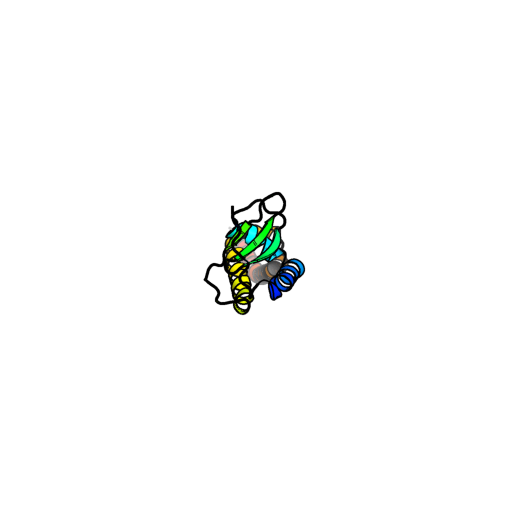 C . ALA A 1 84 ? 4.464 -2.508 -4.187 1.00 92.69 84 ALA A C 1
ATOM 641 O O . ALA A 1 84 ? 3.490 -2.947 -3.577 1.00 92.69 84 ALA A O 1
ATOM 642 N N . VAL A 1 85 ? 4.961 -3.120 -5.270 1.00 93.94 85 VAL A N 1
ATOM 643 C CA . VAL A 1 85 ? 4.422 -4.390 -5.788 1.00 93.94 85 VAL A CA 1
ATOM 644 C C . VAL A 1 85 ? 4.667 -5.527 -4.800 1.00 93.94 85 VAL A C 1
ATOM 646 O O . VAL A 1 85 ? 3.726 -6.236 -4.456 1.00 93.94 85 VAL A O 1
ATOM 649 N N . MET A 1 86 ? 5.893 -5.660 -4.288 1.00 93.56 86 MET A N 1
ATOM 650 C CA . MET A 1 86 ? 6.231 -6.678 -3.289 1.00 93.56 86 MET A CA 1
ATOM 651 C C . MET A 1 86 ? 5.361 -6.537 -2.035 1.00 93.56 86 MET A C 1
ATOM 653 O O . MET A 1 86 ? 4.744 -7.504 -1.591 1.00 93.56 86 MET A O 1
ATOM 657 N N . MET A 1 87 ? 5.241 -5.315 -1.510 1.00 93.69 87 MET A N 1
ATOM 658 C CA . MET A 1 87 ? 4.393 -5.031 -0.359 1.00 93.69 87 MET A CA 1
ATOM 659 C C . MET A 1 87 ? 2.925 -5.330 -0.640 1.00 93.69 87 MET A C 1
ATOM 661 O O . MET A 1 87 ? 2.205 -5.788 0.250 1.00 93.69 87 MET A O 1
ATOM 665 N N . HIS A 1 88 ? 2.446 -5.060 -1.858 1.00 92.94 88 HIS A N 1
ATOM 666 C CA . HIS A 1 88 ? 1.075 -5.376 -2.248 1.00 92.94 88 HIS A CA 1
ATOM 667 C C . HIS A 1 88 ? 0.849 -6.880 -2.199 1.00 92.94 88 HIS A C 1
ATOM 669 O O . HIS A 1 88 ? -0.071 -7.325 -1.521 1.00 92.94 88 HIS A O 1
ATOM 675 N N . GLU A 1 89 ? 1.702 -7.662 -2.848 1.00 90.38 89 GLU A N 1
ATOM 676 C CA . GLU A 1 89 ? 1.582 -9.118 -2.870 1.00 90.38 89 GLU A CA 1
ATOM 677 C C . GLU A 1 89 ? 1.649 -9.714 -1.459 1.00 90.38 89 GLU A C 1
ATOM 679 O O . GLU A 1 89 ? 0.773 -10.498 -1.082 1.00 90.38 89 GLU A O 1
ATOM 684 N N . GLU A 1 90 ? 2.624 -9.288 -0.654 1.00 91.12 90 GLU A N 1
ATOM 685 C CA . GLU A 1 90 ? 2.811 -9.768 0.715 1.00 91.12 90 GLU A CA 1
ATOM 686 C C . GLU A 1 90 ? 1.613 -9.407 1.607 1.00 91.12 90 GLU A C 1
ATOM 688 O O . GLU A 1 90 ? 1.000 -10.287 2.223 1.00 91.12 90 GLU A O 1
ATOM 693 N N . SER A 1 91 ? 1.220 -8.128 1.640 1.00 90.06 91 SER A N 1
ATOM 694 C CA . SER A 1 91 ? 0.089 -7.676 2.462 1.00 90.06 91 SER A CA 1
ATOM 695 C C . SER A 1 91 ? -1.224 -8.314 2.021 1.00 90.06 91 SER A C 1
ATOM 697 O O . SER A 1 91 ? -2.008 -8.770 2.855 1.00 90.06 91 SER A O 1
ATOM 699 N N . PHE A 1 92 ? -1.465 -8.419 0.717 1.00 84.31 92 PHE A N 1
ATOM 700 C CA . PHE A 1 92 ? -2.702 -8.979 0.187 1.00 84.31 92 PHE A CA 1
ATOM 701 C C . PHE A 1 92 ? -2.800 -10.490 0.423 1.00 84.31 92 PHE A C 1
ATOM 703 O O . PHE A 1 92 ? -3.891 -11.013 0.683 1.00 84.31 92 PHE A O 1
ATOM 710 N N . PHE A 1 93 ? -1.674 -11.206 0.382 1.00 83.94 93 PHE A N 1
ATOM 711 C CA . PHE A 1 93 ? -1.627 -12.622 0.732 1.00 83.94 93 PHE A CA 1
ATOM 712 C C . PHE A 1 93 ? -1.883 -12.840 2.229 1.00 83.94 93 PHE A C 1
ATOM 714 O O . PHE A 1 93 ? -2.703 -13.694 2.588 1.00 83.94 93 PHE A O 1
ATOM 721 N N . SER A 1 94 ? -1.255 -12.020 3.078 1.00 79.94 94 SER A N 1
ATOM 722 C CA . SER A 1 94 ? -1.366 -12.061 4.542 1.00 79.94 94 SER A CA 1
ATOM 723 C C . SER A 1 94 ? -2.779 -11.747 5.049 1.00 79.94 94 SER A C 1
ATOM 725 O O . SER A 1 94 ? -3.271 -12.390 5.975 1.00 79.94 94 SER A O 1
ATOM 727 N N . LEU A 1 95 ? -3.517 -10.869 4.360 1.00 72.75 95 LEU A N 1
ATOM 728 C CA . LEU A 1 95 ? -4.937 -10.593 4.636 1.00 72.75 95 LEU A CA 1
ATOM 729 C C . LEU A 1 95 ? -5.896 -11.753 4.272 1.00 72.75 95 LEU A C 1
ATOM 731 O O . LEU A 1 95 ? -7.116 -11.593 4.345 1.00 72.75 95 LEU A O 1
ATOM 735 N N . GLY A 1 96 ? -5.355 -12.912 3.866 1.00 60.50 96 GLY A N 1
ATOM 736 C CA . GLY A 1 96 ? -5.891 -14.262 4.087 1.00 60.50 96 GLY A CA 1
ATOM 737 C C . GLY A 1 96 ? -7.416 -14.431 4.100 1.00 60.50 96 GLY A C 1
ATOM 738 O O . GLY A 1 96 ? -8.053 -14.172 5.108 1.00 60.50 96 GLY A O 1
ATOM 739 N N . LEU A 1 97 ? -7.978 -14.963 3.001 1.00 55.75 97 LEU A N 1
ATOM 740 C CA . LEU A 1 97 ? -9.353 -15.472 2.771 1.00 55.75 97 LEU A CA 1
ATOM 741 C C . LEU A 1 97 ? -10.563 -14.584 3.160 1.00 55.75 97 LEU A C 1
ATOM 743 O O . LEU A 1 97 ? -11.469 -14.440 2.343 1.00 55.75 97 LEU A O 1
ATOM 747 N N . MET A 1 98 ? -10.589 -13.943 4.329 1.00 51.41 98 MET A N 1
ATOM 748 C CA . MET A 1 98 ? -11.693 -13.101 4.802 1.00 51.41 98 MET A CA 1
ATOM 749 C C . MET A 1 98 ? -11.800 -11.763 4.074 1.00 51.41 98 MET A C 1
ATOM 751 O O . MET A 1 98 ? -12.903 -11.380 3.684 1.00 51.41 98 MET A O 1
ATOM 755 N N . HIS A 1 99 ? -10.684 -11.093 3.771 1.00 57.91 99 HIS A N 1
ATOM 756 C CA . HIS A 1 99 ? -10.720 -9.909 2.904 1.00 57.91 99 HIS A CA 1
ATOM 757 C C . HIS A 1 99 ? -11.153 -10.280 1.469 1.00 57.91 99 HIS A C 1
ATOM 759 O O . HIS A 1 99 ? -11.948 -9.578 0.841 1.00 57.91 99 HIS A O 1
ATOM 765 N N . ARG A 1 100 ? -10.719 -11.457 0.981 1.00 53.38 100 ARG A N 1
ATOM 766 C CA . ARG A 1 100 ? -11.098 -12.018 -0.333 1.00 53.38 100 ARG A CA 1
ATOM 767 C C . ARG A 1 100 ? -12.591 -12.370 -0.436 1.00 53.38 100 ARG A C 1
ATOM 769 O O . ARG A 1 100 ? -13.149 -12.260 -1.527 1.00 53.38 100 ARG A O 1
ATOM 776 N N . LEU A 1 101 ? -13.230 -12.767 0.668 1.00 54.31 101 LEU A N 1
ATOM 777 C CA . LEU A 1 101 ? -14.675 -13.016 0.747 1.00 54.31 101 LEU A CA 1
ATOM 778 C C . LEU A 1 101 ? -15.484 -11.713 0.853 1.00 54.31 101 LEU A C 1
ATOM 780 O O . LEU A 1 101 ? -16.520 -11.599 0.203 1.00 54.31 101 LEU A O 1
ATOM 784 N N . ARG A 1 102 ? -15.002 -10.715 1.607 1.00 56.38 102 ARG A N 1
ATOM 785 C CA . ARG A 1 102 ? -15.720 -9.445 1.827 1.00 56.38 102 ARG A CA 1
ATOM 786 C C . ARG A 1 102 ? -15.686 -8.496 0.619 1.00 56.38 102 ARG A C 1
ATOM 788 O O . ARG A 1 102 ? -16.659 -7.787 0.399 1.00 56.38 102 ARG A O 1
ATOM 795 N N . HIS A 1 103 ? -14.623 -8.525 -0.192 1.00 55.72 103 HIS A N 1
ATOM 796 C CA . HIS A 1 103 ? -14.462 -7.672 -1.387 1.00 55.72 103 HIS A CA 1
ATOM 797 C C . HIS A 1 103 ? -14.755 -8.373 -2.731 1.00 55.72 103 HIS A C 1
ATOM 799 O O . HIS A 1 103 ? -14.355 -7.896 -3.790 1.00 55.72 103 HIS A O 1
ATOM 805 N N . GLY A 1 104 ? -15.466 -9.507 -2.726 1.00 49.22 104 GLY A N 1
ATOM 806 C CA . GLY A 1 104 ? -16.081 -10.064 -3.944 1.00 49.22 104 GLY A CA 1
ATOM 807 C C . GLY A 1 104 ? -15.126 -10.660 -4.992 1.00 49.22 104 GLY A C 1
ATOM 808 O O . GLY A 1 104 ? -15.570 -11.049 -6.075 1.00 49.22 104 GLY A O 1
ATOM 809 N N . TYR A 1 105 ? -13.837 -10.815 -4.681 1.00 49.50 105 TYR A N 1
ATOM 810 C CA . TYR A 1 105 ? -12.813 -11.262 -5.639 1.00 49.50 105 TYR A CA 1
ATOM 811 C C . TYR A 1 105 ? -12.991 -12.724 -6.116 1.00 49.50 105 TYR A C 1
ATOM 813 O O . TYR A 1 105 ? -12.336 -13.164 -7.059 1.00 49.50 105 TYR A O 1
ATOM 821 N N . TYR A 1 106 ? -13.910 -13.485 -5.503 1.00 46.34 106 TYR A N 1
ATOM 822 C CA . TYR A 1 106 ? -14.223 -14.876 -5.859 1.00 46.34 106 TYR A CA 1
ATOM 823 C C . TYR A 1 106 ? -15.479 -15.080 -6.722 1.00 46.34 106 TYR A C 1
ATOM 825 O O . TYR A 1 106 ? -15.858 -16.225 -6.971 1.00 46.34 106 TYR A O 1
ATOM 833 N N . SER A 1 107 ? -16.114 -14.023 -7.238 1.00 49.97 107 SER A N 1
ATOM 834 C CA . SER A 1 107 ? -17.318 -14.201 -8.064 1.00 49.97 107 SER A CA 1
ATOM 835 C C . SER A 1 107 ? -17.016 -14.892 -9.410 1.00 49.97 107 SER A C 1
ATOM 837 O O . SER A 1 107 ? -17.685 -15.856 -9.779 1.00 49.97 107 SER A O 1
ATOM 839 N N . SER A 1 108 ? -15.952 -14.518 -10.135 1.00 47.09 108 SER A N 1
ATOM 840 C CA . SER A 1 108 ? -15.836 -14.943 -11.546 1.00 47.09 108 SER A CA 1
ATOM 841 C C . SER A 1 108 ? -15.305 -16.370 -11.775 1.00 47.09 108 SER A C 1
ATOM 843 O O . SER A 1 108 ? -15.751 -17.042 -12.709 1.00 47.09 108 SER A O 1
ATOM 845 N N . LYS A 1 109 ? -14.398 -16.891 -10.930 1.00 38.19 109 LYS A N 1
ATOM 846 C CA . LYS A 1 109 ? -13.839 -18.253 -11.106 1.00 38.19 109 LYS A CA 1
ATOM 847 C C . LYS A 1 109 ? -14.665 -19.355 -10.428 1.00 38.19 109 LYS A C 1
ATOM 849 O O . LYS A 1 109 ? -14.747 -20.458 -10.968 1.00 38.19 109 LYS A O 1
ATOM 854 N N . TYR A 1 110 ? -15.342 -19.067 -9.314 1.00 48.53 110 TYR A N 1
ATOM 855 C CA . TYR A 1 110 ? -16.154 -20.061 -8.590 1.00 48.53 110 TYR A CA 1
ATOM 856 C C . TYR A 1 110 ? -17.483 -20.372 -9.303 1.00 48.53 110 TYR A C 1
ATOM 858 O O . TYR A 1 110 ? -17.938 -21.515 -9.318 1.00 48.53 110 TYR A O 1
ATOM 866 N N . LEU A 1 111 ? -18.061 -19.389 -10.005 1.00 51.28 111 LEU A N 1
ATOM 867 C CA . LEU A 1 111 ? -19.202 -19.592 -10.909 1.00 51.28 111 LEU A CA 1
ATOM 868 C C . LEU A 1 111 ? -18.873 -20.554 -12.063 1.00 51.28 111 LEU A C 1
ATOM 870 O O . LEU A 1 111 ? -19.732 -21.336 -12.478 1.00 51.28 111 LEU A O 1
ATOM 874 N N . LYS A 1 112 ? -17.624 -20.545 -12.551 1.00 40.75 112 LYS A N 1
ATOM 875 C CA . LYS A 1 112 ? -17.153 -21.476 -13.588 1.00 40.75 112 LYS A CA 1
ATOM 876 C C . LYS A 1 112 ? -17.109 -22.915 -13.062 1.00 40.75 112 LYS A C 1
ATOM 878 O O . LYS A 1 112 ? -17.607 -23.815 -13.733 1.00 40.75 112 LYS A O 1
ATOM 883 N N . TYR A 1 113 ? -16.613 -23.109 -11.837 1.00 49.97 113 TYR A N 1
ATOM 884 C CA . TYR A 1 113 ? -16.572 -24.418 -11.174 1.00 49.97 113 TYR A CA 1
ATOM 885 C C . TYR A 1 113 ? -17.970 -24.941 -10.807 1.00 49.97 113 TYR A C 1
ATOM 887 O O . TYR A 1 113 ? -18.246 -26.119 -11.010 1.00 49.97 113 TYR A O 1
ATOM 895 N N . LYS A 1 114 ? -18.897 -24.074 -10.369 1.00 41.84 114 LYS A N 1
ATOM 896 C CA . LYS A 1 114 ? -20.302 -24.448 -10.118 1.00 41.84 114 LYS A CA 1
ATOM 897 C C . LYS A 1 114 ? -21.025 -24.870 -11.404 1.00 41.84 114 LYS A C 1
ATOM 899 O O . LYS A 1 114 ? -21.733 -25.871 -11.390 1.00 41.84 114 LYS A O 1
ATOM 904 N N . LYS A 1 115 ? -20.815 -24.168 -12.529 1.00 46.41 115 LYS A N 1
ATOM 905 C CA . LYS A 1 115 ? -21.365 -24.578 -13.840 1.00 46.41 115 LYS A CA 1
ATOM 906 C C . LYS A 1 115 ? -20.825 -25.941 -14.290 1.00 46.41 115 LYS A C 1
ATOM 908 O O . LYS A 1 115 ? -21.610 -26.768 -14.745 1.00 46.41 115 LYS A O 1
ATOM 913 N N . TYR A 1 116 ? -19.525 -26.186 -14.115 1.00 49.72 116 TYR A N 1
ATOM 914 C CA . TYR A 1 116 ? -18.894 -27.462 -14.470 1.00 49.72 116 TYR A CA 1
ATOM 915 C C . TYR A 1 116 ? -19.363 -28.610 -13.564 1.00 49.72 116 TYR A C 1
ATOM 917 O O . TYR A 1 116 ? -19.733 -29.666 -14.061 1.00 49.72 116 TYR A O 1
ATOM 925 N N . ALA A 1 117 ? -19.441 -28.389 -12.248 1.00 53.19 117 ALA A N 1
ATOM 926 C CA . ALA A 1 117 ? -19.933 -29.378 -11.288 1.00 53.19 117 ALA A CA 1
ATOM 927 C C . ALA A 1 117 ? -21.410 -29.743 -11.524 1.00 53.19 117 ALA A C 1
ATOM 929 O O . ALA A 1 117 ? -21.763 -30.917 -11.464 1.00 53.19 117 ALA A O 1
ATOM 930 N N . ILE A 1 118 ? -22.262 -28.765 -11.862 1.00 54.50 118 ILE A N 1
ATOM 931 C CA . ILE A 1 118 ? -23.662 -29.019 -12.243 1.00 54.50 118 ILE A CA 1
ATOM 932 C C . ILE A 1 118 ? -23.737 -29.811 -13.557 1.00 54.50 118 ILE A C 1
ATOM 934 O O . ILE A 1 118 ? -24.539 -30.734 -13.653 1.00 54.50 118 ILE A O 1
ATOM 938 N N . HIS A 1 119 ? -22.894 -29.506 -14.551 1.00 44.34 119 HIS A N 1
ATOM 939 C CA . HIS A 1 119 ? -22.845 -30.281 -15.799 1.00 44.34 119 HIS A CA 1
ATOM 940 C C . HIS A 1 119 ? -22.369 -31.723 -15.576 1.00 44.34 119 HIS A C 1
ATOM 942 O O . HIS A 1 119 ? -22.972 -32.646 -16.112 1.00 44.34 119 HIS A O 1
ATOM 948 N N . VAL A 1 120 ? -21.344 -31.944 -14.750 1.00 52.22 120 VAL A N 1
ATOM 949 C CA . VAL A 1 120 ? -20.853 -33.296 -14.438 1.00 52.22 120 VAL A CA 1
ATOM 950 C C . VAL A 1 120 ? -21.892 -34.090 -13.644 1.00 52.22 120 VAL A C 1
ATOM 952 O O . VAL A 1 120 ? -22.135 -35.249 -13.969 1.00 52.22 120 VAL A O 1
ATOM 955 N N . ALA A 1 121 ? -22.564 -33.472 -12.668 1.00 48.75 121 ALA A N 1
ATOM 956 C CA . ALA A 1 121 ? -23.650 -34.112 -11.924 1.00 48.75 121 ALA A CA 1
ATOM 957 C C . ALA A 1 121 ? -24.863 -34.443 -12.816 1.00 48.75 121 ALA A C 1
ATOM 959 O O . ALA A 1 121 ? -25.465 -35.504 -12.675 1.00 48.75 121 ALA A O 1
ATOM 960 N N . ALA A 1 122 ? -25.207 -33.575 -13.772 1.00 51.75 122 ALA A N 1
ATOM 961 C CA . ALA A 1 122 ? -26.275 -33.848 -14.733 1.00 51.75 122 ALA A CA 1
ATOM 962 C C . ALA A 1 122 ? -25.924 -35.014 -15.679 1.00 51.75 122 ALA A C 1
ATOM 964 O O . ALA A 1 122 ? -26.783 -35.840 -15.988 1.00 51.75 122 ALA A O 1
ATOM 965 N N . VAL A 1 123 ? -24.658 -35.132 -16.096 1.00 47.28 123 VAL A N 1
ATOM 966 C CA . VAL A 1 123 ? -24.188 -36.217 -16.976 1.00 47.28 123 VAL A CA 1
ATOM 967 C C . VAL A 1 123 ? -24.094 -37.560 -16.238 1.00 47.28 123 VAL A C 1
ATOM 969 O O . VAL A 1 123 ? -24.458 -38.591 -16.804 1.00 47.28 123 VAL A O 1
ATOM 972 N N . THR A 1 124 ? -23.682 -37.583 -14.966 1.00 48.34 124 THR A N 1
ATOM 973 C CA . THR A 1 124 ? -23.636 -38.830 -14.179 1.00 48.34 124 THR A CA 1
ATOM 974 C C . THR A 1 124 ? -25.026 -39.360 -13.828 1.00 48.34 124 THR A C 1
ATOM 976 O O . THR A 1 124 ? -25.220 -40.575 -13.823 1.00 48.34 124 THR A O 1
ATOM 979 N N . VAL A 1 125 ? -26.023 -38.490 -13.635 1.00 51.53 125 VAL A N 1
ATOM 980 C CA . VAL A 1 125 ? -27.431 -38.909 -13.493 1.00 51.53 125 VAL A CA 1
ATOM 981 C C . VAL A 1 125 ? -27.992 -39.445 -14.820 1.00 51.53 125 VAL A C 1
ATOM 983 O O . VAL A 1 125 ? -28.737 -40.425 -14.812 1.00 51.53 125 VAL A O 1
ATOM 986 N N . GLY A 1 126 ? -27.572 -38.889 -15.963 1.00 47.97 126 GLY A N 1
ATOM 987 C CA . GLY A 1 126 ? -27.972 -39.365 -17.294 1.00 47.97 126 GLY A CA 1
ATOM 988 C C . GLY A 1 126 ? -27.462 -40.768 -17.659 1.00 47.97 126 GLY A C 1
ATOM 989 O O . GLY A 1 126 ? -28.162 -41.506 -18.347 1.00 47.97 126 GLY A O 1
ATOM 990 N N . LEU A 1 127 ? -26.283 -41.172 -17.168 1.00 47.78 127 LEU A N 1
ATOM 991 C CA . LEU A 1 127 ? -25.692 -42.499 -17.430 1.00 47.78 127 LEU A CA 1
ATOM 992 C C . LEU A 1 127 ? -25.908 -43.516 -16.291 1.00 47.78 127 LEU A C 1
ATOM 994 O O . LEU A 1 127 ? -25.968 -44.717 -16.549 1.00 47.78 127 LEU A O 1
ATOM 998 N N . GLY A 1 128 ? -26.075 -43.066 -15.043 1.00 43.66 128 GLY A N 1
ATOM 999 C CA . GLY A 1 128 ? -26.319 -43.931 -13.877 1.00 43.66 128 GLY A CA 1
ATOM 1000 C C . GLY A 1 128 ? -27.791 -44.293 -13.634 1.00 43.66 128 GLY A C 1
ATOM 1001 O O . GLY A 1 128 ? -28.081 -45.215 -12.871 1.00 43.66 128 GLY A O 1
ATOM 1002 N N . GLY A 1 129 ? -28.732 -43.608 -14.294 1.00 42.69 129 GLY A N 1
ATOM 1003 C CA . GLY A 1 129 ? -30.172 -43.841 -14.132 1.00 42.69 129 GLY A CA 1
ATOM 1004 C C . GLY A 1 129 ? -30.682 -45.183 -14.676 1.00 42.69 129 GLY A C 1
ATOM 1005 O O . GLY A 1 129 ? -31.746 -45.638 -14.262 1.00 42.69 129 GLY A O 1
ATOM 1006 N N . ILE A 1 130 ? -29.933 -45.857 -15.557 1.00 44.19 130 ILE A N 1
ATOM 1007 C CA . ILE A 1 130 ? -30.376 -47.127 -16.164 1.00 44.19 130 ILE A CA 1
ATOM 1008 C C . ILE A 1 130 ? -29.957 -48.350 -15.326 1.00 44.19 130 ILE A C 1
ATOM 1010 O O . ILE A 1 130 ? -30.684 -49.343 -15.284 1.00 44.19 130 ILE A O 1
ATOM 1014 N N . THR A 1 131 ? -28.851 -48.300 -14.577 1.00 38.28 131 THR A N 1
ATOM 1015 C CA . THR A 1 131 ? -28.384 -49.470 -13.806 1.00 38.28 131 THR A CA 1
ATOM 1016 C C . THR A 1 131 ? -29.101 -49.640 -12.464 1.00 38.28 131 THR A C 1
ATOM 1018 O O . THR A 1 131 ? -29.380 -50.773 -12.063 1.00 38.28 131 THR A O 1
ATOM 1021 N N . ALA A 1 132 ? -29.494 -48.552 -11.792 1.00 40.22 132 ALA A N 1
ATOM 1022 C CA . ALA A 1 132 ? -30.158 -48.634 -10.485 1.00 40.22 132 ALA A CA 1
ATOM 1023 C C . ALA A 1 132 ? -31.614 -49.152 -10.552 1.00 40.22 132 ALA A C 1
ATOM 1025 O O . ALA A 1 132 ? -32.079 -49.810 -9.620 1.00 40.22 132 ALA A O 1
ATOM 1026 N N . VAL A 1 133 ? -32.330 -48.937 -11.664 1.00 44.22 133 VAL A N 1
ATOM 1027 C CA . VAL A 1 133 ? -33.729 -49.395 -11.820 1.00 44.22 133 VAL A CA 1
ATOM 1028 C C . VAL A 1 133 ? -33.816 -50.888 -12.180 1.00 44.22 133 VAL A C 1
ATOM 1030 O O . VAL A 1 133 ? -34.764 -51.570 -11.781 1.00 44.22 133 VAL A O 1
ATOM 1033 N N . ALA A 1 134 ? -32.806 -51.445 -12.858 1.00 44.66 134 ALA A N 1
ATOM 1034 C CA . ALA A 1 134 ? -32.785 -52.861 -13.238 1.00 44.66 134 ALA A CA 1
ATOM 1035 C C . ALA A 1 134 ? -32.583 -53.811 -12.038 1.00 44.66 134 ALA A C 1
ATOM 1037 O O . ALA A 1 134 ? -33.145 -54.908 -12.011 1.00 44.66 134 ALA A O 1
ATOM 1038 N N . LEU A 1 135 ? -31.837 -53.389 -11.010 1.00 42.59 135 LEU A N 1
ATOM 1039 C CA . LEU A 1 135 ? -31.565 -54.220 -9.829 1.00 42.59 135 LEU A CA 1
ATOM 1040 C C . LEU A 1 135 ? -32.717 -54.229 -8.811 1.00 42.59 135 LEU A C 1
ATOM 1042 O O . LEU A 1 135 ? -32.870 -55.203 -8.072 1.00 42.59 135 LEU A O 1
ATOM 1046 N N . PHE A 1 136 ? -33.586 -53.212 -8.812 1.00 46.12 136 PHE A N 1
ATOM 1047 C CA . PHE A 1 136 ? -34.709 -53.138 -7.870 1.00 46.12 136 PHE A CA 1
ATOM 1048 C C . PHE A 1 136 ? -35.923 -53.993 -8.285 1.00 46.12 136 PHE A C 1
ATOM 1050 O O . PHE A 1 136 ? -36.682 -54.439 -7.426 1.00 46.12 136 PHE A O 1
ATOM 1057 N N . ARG A 1 137 ? -36.091 -54.317 -9.581 1.00 49.91 137 ARG A N 1
ATOM 1058 C CA . ARG A 1 137 ? -37.193 -55.188 -10.059 1.00 49.91 137 ARG A CA 1
ATOM 1059 C C . ARG A 1 137 ? -36.957 -56.687 -9.847 1.00 49.91 137 ARG A C 1
ATOM 1061 O O . ARG A 1 137 ? -37.910 -57.452 -9.947 1.00 49.91 137 ARG A O 1
ATOM 1068 N N . ARG A 1 138 ? -35.734 -57.127 -9.524 1.00 49.44 138 ARG A N 1
ATOM 1069 C CA . ARG A 1 138 ? -35.413 -58.562 -9.378 1.00 49.44 138 ARG A CA 1
ATOM 1070 C C . ARG A 1 138 ? -35.583 -59.110 -7.956 1.00 49.44 138 ARG A C 1
ATOM 1072 O O . ARG A 1 138 ? -35.568 -60.320 -7.779 1.00 49.44 138 ARG A O 1
ATOM 1079 N N . LYS A 1 139 ? -35.774 -58.245 -6.951 1.00 47.66 139 LYS A N 1
ATOM 1080 C CA . LYS A 1 139 ? -35.823 -58.631 -5.525 1.00 47.66 139 LYS A CA 1
ATOM 1081 C C . LYS A 1 139 ? -37.232 -58.665 -4.908 1.00 47.66 139 LYS A C 1
ATOM 1083 O O . LYS A 1 139 ? -37.355 -58.765 -3.696 1.00 47.66 139 LYS A O 1
ATOM 1088 N N . ARG A 1 140 ? -38.289 -58.585 -5.730 1.00 52.81 140 ARG A N 1
ATOM 1089 C CA . ARG A 1 140 ? -39.708 -58.642 -5.309 1.00 52.81 140 ARG A CA 1
ATOM 1090 C C . ARG A 1 140 ? -40.502 -59.810 -5.917 1.00 52.81 140 ARG A C 1
ATOM 1092 O O . ARG A 1 140 ? -41.716 -59.722 -6.048 1.00 52.81 140 ARG A O 1
ATOM 1099 N N . ILE A 1 141 ? -39.834 -60.901 -6.290 1.00 52.91 141 ILE A N 1
ATOM 1100 C CA . ILE A 1 141 ? -40.506 -62.176 -6.583 1.00 52.91 141 ILE A CA 1
ATOM 1101 C C . ILE A 1 141 ? -39.718 -63.296 -5.903 1.00 52.91 141 ILE A C 1
ATOM 1103 O O . ILE A 1 141 ? -38.813 -63.877 -6.501 1.00 52.91 141 ILE A O 1
ATOM 1107 N N . LYS A 1 142 ? -40.0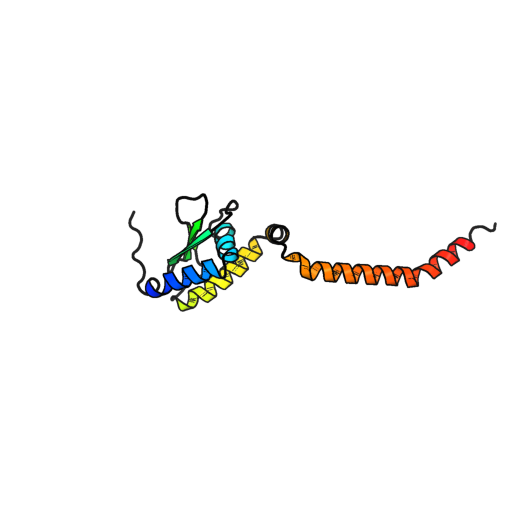27 -63.511 -4.625 1.00 44.16 142 LYS A N 1
ATOM 1108 C CA . LYS A 1 142 ? -40.222 -64.797 -3.944 1.00 44.16 142 LYS A CA 1
ATOM 1109 C C . LYS A 1 142 ? -40.560 -64.516 -2.487 1.00 44.16 142 LYS A C 1
ATOM 1111 O O . LYS A 1 142 ? -39.833 -63.699 -1.881 1.00 44.16 142 LYS A O 1
#

Sequence (142 aa):
MSSPPPSSSFSSSSARICKHMNEDHPSSVLSFALHYCKIPTATHATVIDVTEEGFVLSIEGIEEPKLAKFPENIEGVKDVRRMAVMMHEESFFSLGLMHRLRHGYYSSKYLKYKKYAIHVAAVTVGLGGITAVALFRRKRIK